Protein AF-A0A1X9SZK1-F1 (afdb_monomer_lite)

Structure (mmCIF, N/CA/C/O backbone):
data_AF-A0A1X9SZK1-F1
#
_entry.id   AF-A0A1X9SZK1-F1
#
loop_
_atom_site.group_PDB
_atom_site.id
_atom_site.type_symbol
_atom_site.label_atom_id
_atom_site.label_alt_id
_atom_site.label_comp_id
_atom_site.label_asym_id
_atom_site.label_entity_id
_atom_site.label_seq_id
_atom_site.pdbx_PDB_ins_code
_atom_site.Cartn_x
_atom_site.Cartn_y
_atom_site.Cartn_z
_atom_site.occupancy
_atom_site.B_iso_or_equiv
_atom_site.auth_seq_id
_atom_site.auth_comp_id
_atom_site.auth_asym_id
_atom_site.auth_atom_id
_atom_site.pdbx_PDB_model_num
ATOM 1 N N . MET A 1 1 ? -26.545 -19.471 -29.085 1.00 49.53 1 MET A N 1
ATOM 2 C CA . MET A 1 1 ? -25.946 -19.569 -27.732 1.00 49.53 1 MET A CA 1
ATOM 3 C C . MET A 1 1 ? -24.424 -19.323 -27.668 1.00 49.53 1 MET A C 1
ATOM 5 O O . MET A 1 1 ? -23.853 -19.519 -26.612 1.00 49.53 1 MET A O 1
ATOM 9 N N . LYS A 1 2 ? -23.737 -18.850 -28.728 1.00 49.62 2 LYS A N 1
ATOM 10 C CA . LYS A 1 2 ? -22.281 -18.552 -28.678 1.00 49.62 2 LYS A CA 1
ATOM 11 C C . LYS A 1 2 ? -21.924 -17.084 -28.369 1.00 49.62 2 LYS A C 1
ATOM 13 O O . LYS A 1 2 ? -20.774 -16.792 -28.081 1.00 49.62 2 LYS A O 1
ATOM 18 N N . LYS A 1 3 ? -22.895 -16.160 -28.419 1.00 50.75 3 LYS A N 1
ATOM 19 C CA . LYS A 1 3 ? -22.648 -14.710 -28.278 1.00 50.75 3 LYS A CA 1
ATOM 20 C C . LYS A 1 3 ? -22.605 -14.203 -26.827 1.00 50.75 3 LYS A C 1
ATOM 22 O O . LYS A 1 3 ? -22.043 -13.149 -26.585 1.00 50.75 3 LYS A O 1
ATOM 27 N N . ILE A 1 4 ? -23.162 -14.951 -25.869 1.00 56.19 4 ILE A N 1
ATOM 28 C CA . ILE A 1 4 ? -23.265 -14.515 -24.461 1.00 56.19 4 ILE A CA 1
ATOM 29 C C . ILE A 1 4 ? -21.925 -14.675 -23.724 1.00 56.19 4 ILE A C 1
ATOM 31 O O . ILE A 1 4 ? -21.585 -13.859 -22.877 1.00 56.19 4 ILE A O 1
ATOM 35 N N . ILE A 1 5 ? -21.119 -15.669 -24.108 1.00 55.72 5 ILE A N 1
ATOM 36 C CA . ILE A 1 5 ? -19.835 -15.973 -23.456 1.00 55.72 5 ILE A CA 1
ATOM 37 C C . ILE A 1 5 ? -18.843 -14.808 -23.606 1.00 55.72 5 ILE A C 1
ATOM 39 O O . ILE A 1 5 ? -18.131 -14.483 -22.662 1.00 55.72 5 ILE A O 1
ATOM 43 N N . PHE A 1 6 ? -18.851 -14.120 -24.752 1.00 52.50 6 PHE A N 1
ATOM 44 C CA . PHE A 1 6 ? -17.986 -12.958 -24.980 1.00 52.50 6 PHE A CA 1
ATOM 45 C C . PHE A 1 6 ? -18.332 -11.756 -24.089 1.00 52.50 6 PHE A C 1
ATOM 47 O O . PHE A 1 6 ? -17.436 -10.996 -23.733 1.00 52.50 6 PHE A O 1
ATOM 54 N N . LEU A 1 7 ? -19.596 -11.598 -23.679 1.00 52.34 7 LEU A N 1
ATOM 55 C CA . LEU A 1 7 ? -19.996 -10.484 -22.814 1.00 52.34 7 LEU A CA 1
ATOM 56 C C . LEU A 1 7 ? -19.483 -10.660 -21.378 1.00 52.34 7 LEU A C 1
ATOM 58 O O . LEU A 1 7 ? -19.063 -9.690 -20.756 1.00 52.34 7 LEU A O 1
ATOM 62 N N . CYS A 1 8 ? -19.468 -11.893 -20.864 1.00 52.22 8 CYS A N 1
ATOM 63 C CA . CYS A 1 8 ? -18.976 -12.168 -19.514 1.00 52.22 8 CYS A CA 1
ATOM 64 C C . CYS A 1 8 ? -17.467 -11.923 -19.385 1.00 52.22 8 CYS A C 1
ATOM 66 O O . CYS A 1 8 ? -17.032 -11.407 -18.363 1.00 52.22 8 CYS A O 1
ATOM 68 N N . VAL A 1 9 ? -16.677 -12.226 -20.421 1.00 54.59 9 VAL A N 1
ATOM 69 C CA . VAL A 1 9 ? -15.221 -11.988 -20.401 1.00 54.59 9 VAL A CA 1
ATOM 70 C C . VAL A 1 9 ? -14.903 -10.487 -20.399 1.00 54.59 9 VAL A C 1
ATOM 72 O O . VAL A 1 9 ? -14.024 -10.054 -19.658 1.00 54.59 9 VAL A O 1
ATOM 75 N N . LEU A 1 10 ? -15.668 -9.680 -21.144 1.00 50.06 10 LEU A N 1
ATOM 76 C CA . LEU A 1 10 ? -15.481 -8.225 -21.202 1.00 50.06 10 LEU A CA 1
ATOM 77 C C . LEU A 1 10 ? -15.773 -7.523 -19.863 1.00 50.06 10 LEU A C 1
ATOM 79 O O . LEU A 1 10 ? -15.055 -6.598 -19.483 1.00 50.06 10 LEU A O 1
ATOM 83 N N . ILE A 1 11 ? -16.782 -7.979 -19.115 1.00 51.69 11 ILE A N 1
ATOM 84 C CA . ILE A 1 11 ? -17.142 -7.390 -17.811 1.00 51.69 11 ILE A CA 1
ATOM 85 C C . ILE A 1 11 ? -16.052 -7.645 -16.757 1.00 51.69 11 ILE A C 1
ATOM 87 O O . ILE A 1 11 ? -15.794 -6.786 -15.915 1.00 51.69 11 ILE A O 1
ATOM 91 N N . VAL A 1 12 ? -15.373 -8.796 -16.813 1.00 49.16 12 VAL A N 1
ATOM 92 C CA . VAL A 1 12 ? -14.271 -9.110 -15.886 1.00 49.16 12 VAL A CA 1
ATOM 93 C C . VAL A 1 12 ? -13.029 -8.268 -16.204 1.00 49.16 12 VAL A C 1
ATOM 95 O O . VAL A 1 12 ? -12.351 -7.826 -15.281 1.00 49.16 12 VAL A O 1
ATOM 98 N N . SER A 1 13 ? -12.769 -7.955 -17.481 1.00 48.78 13 SER A N 1
ATOM 99 C CA . SER A 1 13 ? -11.656 -7.073 -17.874 1.00 48.78 13 SER A CA 1
ATOM 100 C C . SER A 1 13 ? -11.885 -5.587 -17.566 1.00 48.78 13 SER A C 1
ATOM 102 O O . SER A 1 13 ? -10.919 -4.876 -17.312 1.00 48.78 13 SER A O 1
ATOM 104 N N . LEU A 1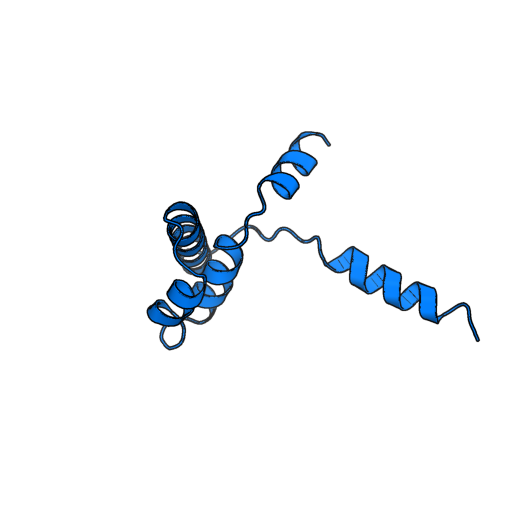 14 ? -13.135 -5.106 -17.549 1.00 46.50 14 LEU A N 1
ATOM 105 C CA . LEU A 1 14 ? -13.439 -3.697 -17.245 1.00 46.50 14 LEU A CA 1
ATOM 106 C C . LEU A 1 14 ? -13.415 -3.366 -15.743 1.00 46.50 14 LEU A C 1
ATOM 108 O O . LEU A 1 14 ? -13.225 -2.210 -15.381 1.00 46.50 14 LEU A O 1
ATOM 112 N N . ASN A 1 15 ? -13.566 -4.363 -14.866 1.00 44.47 15 ASN A N 1
ATOM 113 C CA . ASN A 1 15 ? -13.537 -4.162 -13.411 1.00 44.47 15 ASN A CA 1
ATOM 114 C C . ASN A 1 15 ? -12.127 -4.232 -12.797 1.00 44.47 15 ASN A C 1
ATOM 116 O O . ASN A 1 15 ? -11.974 -4.007 -11.599 1.00 44.47 15 ASN A O 1
ATOM 120 N N . ALA A 1 16 ? -11.090 -4.520 -13.589 1.00 48.34 16 ALA A N 1
ATOM 121 C CA . ALA A 1 16 ? -9.715 -4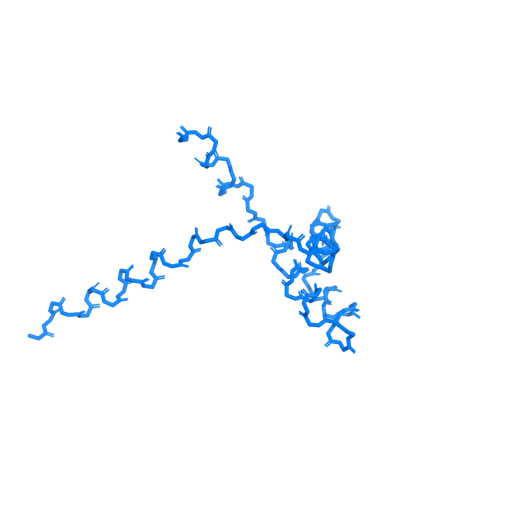.646 -13.095 1.00 48.34 16 ALA A CA 1
ATOM 122 C C . ALA A 1 16 ? -9.008 -3.296 -12.845 1.00 48.34 16 ALA A C 1
ATOM 124 O O . ALA A 1 16 ? -7.879 -3.278 -12.365 1.00 48.34 16 ALA A O 1
ATOM 125 N N . LEU A 1 17 ? -9.656 -2.168 -13.155 1.00 50.25 17 LEU A N 1
ATOM 126 C CA . LEU A 1 17 ? -9.004 -0.858 -13.273 1.00 50.25 17 LEU A CA 1
ATOM 127 C C . LEU A 1 17 ? -9.579 0.209 -12.333 1.00 50.25 17 LEU A C 1
ATOM 129 O O . LEU A 1 17 ? -9.579 1.398 -12.643 1.00 50.25 17 LEU A O 1
ATOM 133 N N . ILE A 1 18 ? -10.053 -0.196 -11.154 1.00 56.34 18 ILE A N 1
ATOM 134 C CA . ILE A 1 18 ? -10.356 0.767 -10.092 1.00 56.34 18 ILE A CA 1
ATOM 135 C C . ILE A 1 18 ? -9.089 0.954 -9.253 1.00 56.34 18 ILE A C 1
ATOM 137 O O . ILE A 1 18 ? -8.764 0.159 -8.373 1.00 56.34 18 ILE A O 1
ATOM 141 N N . LEU A 1 19 ? -8.345 2.018 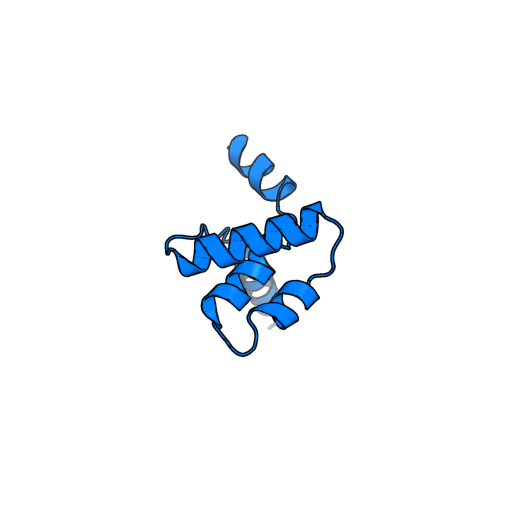-9.559 1.00 62.19 19 LEU A N 1
ATOM 142 C CA . LEU A 1 19 ? -7.292 2.531 -8.688 1.00 62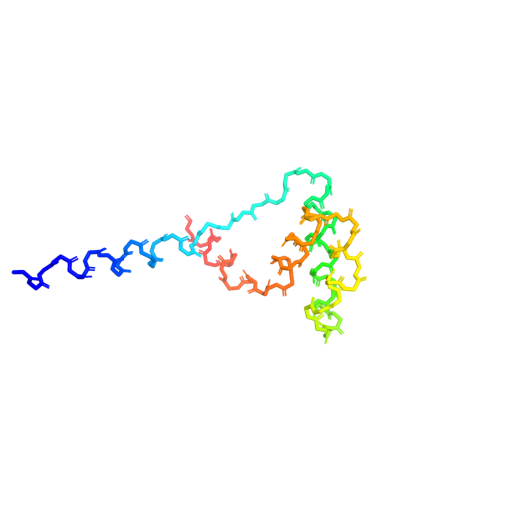.19 19 LEU A CA 1
ATOM 143 C C . LEU A 1 19 ? -7.949 3.122 -7.436 1.00 62.19 19 LEU A C 1
ATOM 145 O O . LEU A 1 19 ? -8.463 4.240 -7.460 1.00 62.19 19 LEU A O 1
ATOM 149 N N . TYR A 1 20 ? -7.951 2.364 -6.344 1.00 73.75 20 TYR A N 1
ATOM 150 C CA . TYR A 1 20 ? -8.418 2.852 -5.053 1.00 73.75 20 TYR A CA 1
ATOM 151 C C . TYR A 1 20 ? -7.334 3.714 -4.396 1.00 73.75 20 TYR A C 1
ATOM 153 O O . TYR A 1 20 ? -6.182 3.297 -4.273 1.00 73.75 20 TYR A O 1
ATOM 161 N N . GLU A 1 21 ? -7.708 4.916 -3.956 1.00 82.38 21 GLU A N 1
ATOM 162 C CA . GLU A 1 21 ? -6.859 5.777 -3.129 1.00 82.38 21 GLU A CA 1
ATOM 163 C C . GLU A 1 21 ? -7.131 5.530 -1.636 1.00 82.38 21 GLU A C 1
ATOM 165 O O . GLU A 1 21 ? -8.300 5.439 -1.244 1.00 82.38 21 GLU A O 1
ATOM 170 N N . PRO A 1 22 ? -6.092 5.459 -0.781 1.00 88.44 22 PRO A N 1
ATOM 171 C CA . PRO A 1 22 ? -6.269 5.229 0.647 1.00 88.44 22 PRO A CA 1
ATOM 172 C C . PRO A 1 22 ? -6.866 6.469 1.330 1.00 88.44 22 PRO A C 1
ATOM 174 O O . PRO A 1 22 ? -6.274 7.555 1.328 1.00 88.44 22 PRO A O 1
ATOM 177 N N . LYS A 1 23 ? -8.033 6.316 1.960 1.00 90.56 23 LYS A N 1
ATOM 178 C CA . LYS A 1 23 ? -8.784 7.410 2.597 1.00 90.56 23 LYS A CA 1
ATOM 179 C C . LYS A 1 23 ? -8.539 7.479 4.101 1.00 90.56 23 LYS A C 1
ATOM 181 O O . LYS A 1 23 ? -8.266 8.568 4.620 1.00 90.56 23 LYS A O 1
ATOM 186 N N . THR A 1 24 ? -8.602 6.338 4.787 1.00 94.25 24 THR A N 1
ATOM 187 C CA . THR A 1 24 ? -8.443 6.263 6.249 1.00 94.25 24 THR A CA 1
ATOM 188 C C . THR A 1 24 ? -6.968 6.252 6.660 1.00 94.25 24 THR A C 1
ATOM 190 O O . THR A 1 24 ? -6.061 6.174 5.823 1.00 94.25 24 THR A O 1
ATOM 193 N N . LYS A 1 25 ? -6.703 6.392 7.963 1.00 95.44 25 LYS A N 1
ATOM 194 C CA . LYS A 1 25 ? -5.336 6.386 8.498 1.00 95.44 25 LYS A CA 1
ATOM 195 C C . LYS A 1 25 ? -4.702 5.005 8.327 1.00 95.44 25 LYS A C 1
ATOM 197 O O . LYS A 1 25 ? -3.544 4.912 7.930 1.00 95.44 25 LYS A O 1
ATOM 202 N N . GLU A 1 26 ? -5.481 3.966 8.576 1.00 94.25 26 GLU A N 1
ATOM 203 C CA . GLU A 1 26 ? -5.128 2.554 8.505 1.00 94.25 26 GLU A CA 1
ATOM 204 C C . GLU A 1 26 ? -4.743 2.186 7.070 1.00 94.25 26 GLU A C 1
ATOM 206 O O . GLU A 1 26 ? -3.642 1.691 6.827 1.00 94.25 26 GLU A O 1
ATOM 211 N N . GLN A 1 27 ? -5.574 2.578 6.101 1.00 94.25 27 GLN A N 1
ATOM 212 C CA . GLN A 1 27 ? -5.307 2.385 4.675 1.00 94.25 27 GLN A CA 1
ATOM 213 C C . GLN A 1 27 ? -4.013 3.079 4.237 1.00 94.25 27 GLN A C 1
ATOM 215 O O . GLN A 1 27 ? -3.171 2.483 3.567 1.00 94.25 27 GLN A O 1
ATOM 220 N N . LYS A 1 28 ? -3.813 4.342 4.644 1.00 95.00 28 LYS A N 1
ATOM 221 C CA . LYS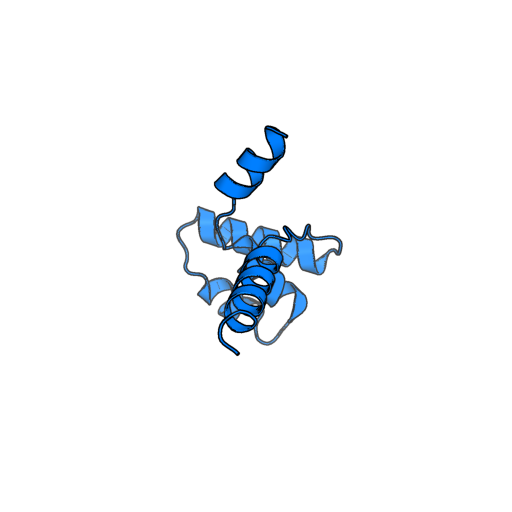 A 1 28 ? -2.598 5.108 4.310 1.00 95.00 28 LYS A CA 1
ATOM 222 C C . LYS A 1 28 ? -1.345 4.478 4.911 1.00 95.00 28 LYS A C 1
ATOM 224 O O . LYS A 1 28 ? -0.293 4.485 4.274 1.00 95.00 28 LYS A O 1
ATOM 229 N N . GLU A 1 29 ? -1.443 3.964 6.132 1.00 96.38 29 GLU A N 1
ATOM 230 C CA . GLU A 1 29 ? -0.334 3.314 6.826 1.00 96.38 29 GLU A CA 1
ATOM 231 C C . GLU A 1 29 ? 0.040 1.984 6.164 1.00 96.38 29 GLU A C 1
ATOM 233 O O . GLU A 1 29 ? 1.217 1.773 5.864 1.00 96.38 29 GLU A O 1
ATOM 238 N N . GLY A 1 30 ? -0.954 1.136 5.876 1.00 95.94 30 GLY A N 1
ATOM 239 C CA . GLY A 1 30 ? -0.767 -0.104 5.127 1.00 95.94 30 GLY A CA 1
ATOM 240 C C . GLY A 1 30 ? -0.114 0.175 3.776 1.00 95.94 30 GLY A C 1
ATOM 241 O O . GLY A 1 30 ? 0.993 -0.299 3.517 1.00 95.94 30 GLY A O 1
ATOM 242 N N . TYR A 1 31 ? -0.729 1.047 2.973 1.00 95.12 31 TYR A N 1
ATOM 243 C CA . TYR A 1 31 ? -0.258 1.415 1.636 1.00 95.12 31 TYR A CA 1
ATOM 244 C C . TYR A 1 31 ? 1.198 1.889 1.619 1.00 95.12 31 TYR A C 1
ATOM 246 O O . TYR A 1 31 ? 2.013 1.372 0.854 1.00 95.12 31 TYR A O 1
ATOM 254 N N . ARG A 1 32 ? 1.566 2.819 2.510 1.00 95.44 32 ARG A N 1
ATOM 255 C CA . ARG A 1 32 ? 2.948 3.319 2.611 1.00 95.44 32 ARG A CA 1
ATOM 256 C C . ARG A 1 32 ? 3.935 2.234 3.020 1.00 95.44 32 ARG A C 1
ATOM 258 O O . ARG A 1 32 ? 5.063 2.224 2.523 1.00 95.44 32 ARG A O 1
ATOM 265 N N . TYR A 1 33 ? 3.545 1.339 3.925 1.00 96.62 33 TYR A N 1
ATOM 266 C CA . TYR A 1 33 ? 4.411 0.237 4.328 1.00 96.62 33 TYR A CA 1
ATOM 267 C C . TYR A 1 33 ? 4.653 -0.719 3.154 1.00 96.62 33 TYR A C 1
ATOM 269 O O . TYR A 1 33 ? 5.808 -1.033 2.872 1.00 96.62 33 TYR A O 1
ATOM 277 N N . GLY A 1 34 ? 3.605 -1.080 2.408 1.00 96.31 34 GLY A N 1
ATOM 278 C CA . GLY A 1 34 ? 3.709 -1.875 1.181 1.00 96.31 34 GLY A CA 1
ATOM 279 C C . GLY A 1 34 ? 4.639 -1.250 0.141 1.00 96.31 34 GLY A C 1
ATOM 280 O O . GLY A 1 34 ? 5.577 -1.902 -0.323 1.00 96.31 34 GLY A O 1
ATOM 281 N N . GLN A 1 35 ? 4.456 0.045 -0.142 1.00 94.94 35 GLN A N 1
ATOM 282 C CA . GLN A 1 35 ? 5.329 0.800 -1.048 1.00 94.94 35 GLN A CA 1
ATOM 283 C C . GLN A 1 35 ? 6.786 0.784 -0.581 1.00 94.94 35 GLN A C 1
ATOM 285 O O . GLN A 1 35 ? 7.696 0.612 -1.389 1.00 94.94 35 GLN A O 1
ATOM 290 N N . THR A 1 36 ? 7.013 0.942 0.724 1.00 96.00 36 THR A N 1
ATOM 291 C CA . THR A 1 36 ? 8.358 0.913 1.309 1.00 96.00 36 THR A CA 1
ATOM 292 C C . THR A 1 36 ? 9.004 -0.456 1.136 1.00 96.00 36 THR A C 1
ATOM 294 O O . THR A 1 36 ? 10.140 -0.530 0.681 1.00 96.00 36 THR A O 1
ATOM 297 N N . MET A 1 37 ? 8.285 -1.541 1.435 1.00 96.62 37 MET A N 1
ATOM 298 C CA . MET A 1 37 ? 8.804 -2.900 1.253 1.00 96.62 37 MET A CA 1
ATOM 299 C C . MET A 1 37 ? 9.181 -3.159 -0.208 1.00 96.62 37 MET A C 1
ATOM 301 O O . MET A 1 37 ? 10.274 -3.653 -0.474 1.00 96.62 37 MET A O 1
ATOM 305 N N . ARG A 1 38 ? 8.337 -2.736 -1.155 1.00 94.69 38 ARG A N 1
ATOM 306 C CA . ARG A 1 38 ? 8.633 -2.817 -2.591 1.00 94.69 38 ARG A CA 1
ATOM 307 C C . ARG A 1 38 ? 9.899 -2.042 -2.964 1.00 94.69 38 ARG A C 1
ATOM 309 O O . ARG A 1 38 ? 10.774 -2.599 -3.617 1.00 94.69 38 ARG A O 1
ATOM 316 N N . MET A 1 39 ? 10.021 -0.782 -2.531 1.00 93.00 39 MET A N 1
ATOM 317 C CA . MET A 1 39 ? 11.198 0.059 -2.811 1.00 93.00 39 MET A CA 1
ATOM 318 C C . MET A 1 39 ? 12.493 -0.519 -2.230 1.00 93.00 39 MET A C 1
ATOM 320 O O . MET A 1 39 ? 13.562 -0.324 -2.799 1.00 93.00 39 MET A O 1
ATOM 324 N N . LEU A 1 40 ? 12.398 -1.246 -1.117 1.00 94.81 40 LEU A N 1
ATOM 325 C CA . LEU A 1 40 ? 13.524 -1.946 -0.500 1.00 94.81 40 LEU A CA 1
ATOM 326 C C . LEU A 1 40 ? 13.833 -3.305 -1.158 1.00 94.81 40 LEU A C 1
ATOM 328 O O . LEU A 1 40 ? 14.746 -3.993 -0.710 1.00 94.81 40 LEU A O 1
ATOM 332 N N . GLY A 1 41 ? 13.084 -3.720 -2.186 1.00 93.44 41 GLY A N 1
ATOM 333 C CA . GLY A 1 41 ? 13.228 -5.034 -2.824 1.00 93.44 41 GLY A CA 1
ATOM 334 C C . GLY A 1 41 ? 12.738 -6.201 -1.959 1.00 93.44 41 GLY A C 1
ATOM 335 O O . GLY A 1 41 ? 13.052 -7.357 -2.237 1.00 93.44 41 GLY A O 1
ATOM 336 N N . MET A 1 42 ? 11.978 -5.912 -0.902 1.00 95.75 42 MET A N 1
ATOM 337 C CA . MET A 1 42 ? 11.439 -6.914 0.011 1.00 95.75 42 MET A CA 1
ATOM 338 C C . MET A 1 42 ? 10.175 -7.553 -0.571 1.00 95.75 42 MET A C 1
ATOM 340 O O . MET A 1 42 ? 9.398 -6.918 -1.289 1.00 95.75 42 MET A O 1
ATOM 344 N N . GLY A 1 43 ? 9.948 -8.824 -0.239 1.00 93.44 43 GLY A N 1
ATOM 345 C CA . GLY A 1 43 ? 8.790 -9.568 -0.729 1.00 93.44 43 GLY A CA 1
ATOM 346 C C . GLY A 1 43 ? 7.470 -9.127 -0.091 1.00 93.44 43 GLY A C 1
ATOM 347 O O . GLY A 1 43 ? 7.433 -8.664 1.047 1.00 93.44 43 GLY A O 1
ATOM 348 N N . LYS A 1 44 ? 6.363 -9.353 -0.808 1.00 93.56 44 LYS A N 1
ATOM 349 C CA . LYS A 1 44 ? 4.991 -9.058 -0.352 1.00 93.56 44 LYS A CA 1
ATOM 350 C C . LYS A 1 44 ? 4.645 -9.693 1.007 1.00 93.56 44 LYS A C 1
ATOM 352 O O . LYS A 1 44 ? 3.873 -9.127 1.772 1.00 93.56 44 LYS A O 1
ATOM 357 N N . TRP A 1 45 ? 5.257 -10.834 1.335 1.00 94.88 45 TRP A N 1
ATOM 358 C CA . TRP A 1 45 ? 5.080 -11.555 2.605 1.00 94.88 45 TRP A CA 1
ATOM 359 C C . TRP A 1 45 ? 5.451 -10.729 3.852 1.00 94.88 45 TRP A C 1
ATOM 361 O O . TRP A 1 45 ? 5.053 -11.073 4.964 1.00 94.88 45 TRP A O 1
ATOM 371 N N . GLU A 1 46 ? 6.163 -9.612 3.693 1.00 96.44 46 GLU A N 1
ATOM 372 C CA . GLU A 1 46 ? 6.392 -8.645 4.769 1.00 96.44 46 GLU A CA 1
ATOM 373 C C . GLU A 1 46 ? 5.093 -8.001 5.284 1.00 96.44 46 GLU A C 1
ATOM 375 O O . GLU A 1 46 ? 4.969 -7.722 6.480 1.00 96.44 46 GLU A O 1
ATOM 380 N N . CYS A 1 47 ? 4.090 -7.829 4.415 1.00 95.75 47 CYS A N 1
ATOM 381 C CA . CYS A 1 47 ? 2.749 -7.400 4.813 1.00 95.75 47 CYS A CA 1
ATOM 382 C C . CYS A 1 47 ? 2.100 -8.419 5.757 1.00 95.75 47 CYS A C 1
ATOM 384 O O . CYS A 1 47 ? 1.602 -8.044 6.819 1.00 95.75 47 CYS A O 1
ATOM 386 N N . ASP A 1 48 ? 2.175 -9.706 5.407 1.00 95.62 48 ASP A N 1
ATOM 387 C CA . ASP A 1 48 ? 1.656 -10.802 6.227 1.00 95.62 48 ASP A CA 1
ATOM 388 C C . ASP A 1 48 ? 2.342 -10.846 7.592 1.00 95.62 48 ASP A C 1
ATOM 390 O O . ASP A 1 48 ? 1.678 -10.910 8.629 1.00 95.62 48 ASP A O 1
ATOM 394 N N . ARG A 1 49 ? 3.679 -10.761 7.603 1.00 95.31 49 ARG A N 1
ATOM 395 C CA . ARG A 1 49 ? 4.472 -10.769 8.838 1.00 95.31 49 ARG A CA 1
ATOM 396 C C . ARG A 1 49 ? 4.047 -9.654 9.792 1.00 95.31 49 ARG A C 1
ATOM 398 O O . ARG A 1 49 ? 4.069 -9.856 11.004 1.00 95.31 49 ARG A O 1
ATOM 405 N N . LYS A 1 50 ? 3.678 -8.488 9.256 1.00 94.25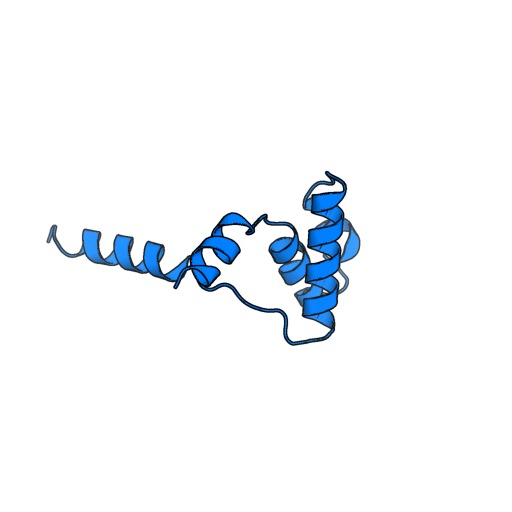 50 LYS A N 1
ATOM 406 C CA . LYS A 1 50 ? 3.346 -7.312 10.059 1.00 94.25 50 LYS A CA 1
ATOM 407 C C . LYS A 1 50 ? 1.872 -7.217 10.444 1.00 94.25 50 LYS A C 1
ATOM 409 O O . LYS A 1 50 ? 1.592 -6.812 11.566 1.00 94.25 50 LYS A O 1
ATOM 414 N N . PHE A 1 51 ? 0.942 -7.536 9.546 1.00 95.44 51 PHE A N 1
ATOM 415 C CA . PHE A 1 51 ? -0.465 -7.146 9.710 1.00 95.44 51 PHE A CA 1
ATOM 416 C C . PHE A 1 51 ? -1.459 -8.308 9.775 1.00 95.44 51 PHE A C 1
ATOM 418 O O . PHE A 1 51 ? -2.557 -8.104 10.290 1.00 95.44 51 PHE A O 1
ATOM 425 N N . LYS A 1 52 ? -1.090 -9.524 9.345 1.00 91.75 52 LYS A N 1
ATOM 426 C CA . LYS A 1 52 ? -2.024 -10.655 9.157 1.00 91.75 52 LYS A CA 1
ATOM 427 C C . LYS A 1 52 ? -2.917 -10.973 10.355 1.00 91.75 52 LYS A C 1
ATOM 429 O O . LYS A 1 52 ? -4.075 -11.325 10.174 1.00 91.75 52 LYS A O 1
ATOM 434 N N . ASN A 1 53 ? -2.382 -10.828 11.565 1.00 93.25 53 ASN A N 1
ATOM 435 C CA . ASN A 1 53 ? -3.093 -11.117 12.814 1.00 93.25 53 ASN A CA 1
ATOM 436 C C . ASN A 1 53 ? -3.351 -9.861 13.664 1.00 93.25 53 ASN A C 1
ATOM 438 O O . ASN A 1 53 ? -3.649 -9.983 14.849 1.00 93.25 53 ASN A O 1
ATOM 442 N N . ILE A 1 54 ? -3.171 -8.666 13.094 1.00 91.31 54 ILE A N 1
ATOM 443 C CA . ILE A 1 54 ? -3.289 -7.389 13.814 1.00 91.31 54 ILE A CA 1
ATOM 444 C C . ILE A 1 54 ? -4.420 -6.552 13.229 1.00 91.31 54 ILE A C 1
ATOM 446 O O . ILE A 1 54 ? -5.296 -6.109 13.964 1.00 91.31 54 ILE A O 1
ATOM 450 N N . ASP A 1 55 ? -4.384 -6.315 11.919 1.00 94.31 55 ASP A N 1
ATOM 451 C CA . ASP A 1 55 ? -5.260 -5.353 11.258 1.00 94.31 55 ASP A CA 1
ATOM 452 C C . ASP A 1 55 ? -5.431 -5.747 9.786 1.00 94.31 55 ASP A C 1
ATOM 454 O O . ASP A 1 55 ? -4.507 -5.629 8.975 1.00 94.31 55 ASP A O 1
ATOM 458 N N . SER A 1 56 ? -6.620 -6.250 9.452 1.00 92.12 56 SER A N 1
ATOM 459 C CA . SER A 1 56 ? -6.949 -6.716 8.104 1.00 92.12 56 SER A CA 1
ATOM 460 C C . SER A 1 56 ? -7.012 -5.581 7.082 1.00 92.12 56 SER A C 1
ATOM 462 O O . SER A 1 56 ? -6.687 -5.809 5.920 1.00 92.12 56 SER A O 1
ATOM 464 N N . GLU A 1 57 ? -7.383 -4.364 7.495 1.00 93.19 57 GLU A N 1
ATOM 465 C CA . GLU A 1 57 ? -7.432 -3.207 6.594 1.00 93.19 57 GLU A CA 1
ATOM 466 C C . GLU A 1 57 ? -6.011 -2.751 6.241 1.00 93.19 57 GLU A C 1
ATOM 468 O O . GLU A 1 57 ? -5.691 -2.523 5.072 1.00 93.19 57 GLU A O 1
ATOM 473 N N . LYS A 1 58 ? -5.104 -2.711 7.226 1.00 95.88 58 LYS A N 1
ATOM 474 C CA . LYS A 1 58 ? -3.679 -2.458 6.959 1.00 95.88 58 LYS A CA 1
ATOM 475 C C . LYS A 1 58 ? -3.044 -3.547 6.107 1.00 95.88 58 LYS A C 1
ATOM 477 O O . LYS A 1 58 ? -2.192 -3.223 5.280 1.00 95.88 58 LYS A O 1
ATOM 482 N N . LEU A 1 59 ? -3.430 -4.810 6.303 1.00 96.44 59 LEU A N 1
ATOM 483 C CA . LEU A 1 59 ? -2.941 -5.921 5.490 1.00 96.44 59 LEU A CA 1
ATOM 484 C C . LEU A 1 59 ? -3.325 -5.726 4.021 1.00 96.44 59 LEU A C 1
ATOM 486 O O . LEU A 1 59 ? -2.436 -5.681 3.174 1.00 96.44 59 LEU A O 1
ATOM 490 N N . GLU A 1 60 ? -4.614 -5.540 3.734 1.00 94.81 60 GLU A N 1
ATOM 491 C CA . GLU A 1 60 ? -5.124 -5.339 2.373 1.00 94.81 60 GLU A CA 1
ATOM 492 C C . GLU A 1 60 ? -4.411 -4.176 1.675 1.00 94.81 60 GLU A C 1
ATOM 494 O O . GLU A 1 60 ? -3.895 -4.312 0.564 1.00 94.81 60 GLU A O 1
ATOM 499 N N . TRP A 1 61 ? -4.301 -3.037 2.358 1.00 95.38 61 TRP A N 1
ATOM 500 C CA . TRP A 1 61 ? -3.680 -1.857 1.771 1.00 95.38 61 TRP A CA 1
ATOM 501 C C . TRP A 1 61 ? -2.164 -1.956 1.661 1.00 95.38 61 TRP A C 1
ATOM 503 O O . TRP A 1 61 ? -1.591 -1.383 0.735 1.00 95.38 61 TRP A O 1
ATOM 513 N N . CYS A 1 62 ? -1.507 -2.704 2.545 1.00 96.12 62 CYS A N 1
ATOM 514 C CA . CYS A 1 62 ? -0.098 -3.045 2.387 1.00 96.12 62 CYS A CA 1
ATOM 515 C C . CYS A 1 62 ? 0.139 -3.861 1.129 1.00 96.12 62 CYS A C 1
ATOM 517 O O . CYS A 1 62 ? 1.004 -3.521 0.323 1.00 96.12 62 CYS A O 1
ATOM 519 N N . GLU A 1 63 ? -0.659 -4.904 0.931 1.00 94.88 63 GLU A N 1
ATOM 520 C CA . GLU A 1 63 ? -0.577 -5.723 -0.265 1.00 94.88 63 GLU A CA 1
ATOM 521 C C . GLU A 1 63 ? -0.839 -4.907 -1.528 1.00 94.88 63 GLU A C 1
ATOM 523 O O . GLU A 1 63 ? -0.109 -5.046 -2.509 1.00 94.88 63 GLU A O 1
ATOM 528 N N . TYR A 1 64 ? -1.834 -4.022 -1.478 1.00 92.56 64 TYR A N 1
ATOM 529 C CA . TYR A 1 64 ? -2.172 -3.124 -2.571 1.00 92.56 64 TYR A CA 1
ATOM 530 C C . TYR A 1 64 ? -1.039 -2.131 -2.883 1.00 92.56 64 TYR A C 1
ATOM 532 O O . TYR A 1 64 ? -0.696 -1.939 -4.046 1.00 92.56 64 TYR A O 1
ATOM 540 N N . GLY A 1 65 ? -0.418 -1.532 -1.861 1.00 91.81 65 GLY A N 1
ATOM 541 C CA . GLY A 1 65 ? 0.703 -0.597 -2.023 1.00 91.81 65 GLY A CA 1
ATOM 542 C C . GLY A 1 65 ? 2.030 -1.249 -2.408 1.00 91.81 65 GLY A C 1
ATOM 543 O O . GLY A 1 65 ? 2.928 -0.566 -2.899 1.00 91.81 65 GLY A O 1
ATOM 544 N N . TRP A 1 66 ? 2.169 -2.560 -2.197 1.00 94.56 66 TRP A N 1
ATOM 545 C CA . TRP A 1 66 ? 3.330 -3.327 -2.646 1.00 94.56 66 TRP A CA 1
ATOM 546 C C . TRP A 1 66 ? 3.318 -3.589 -4.159 1.00 94.56 66 TRP A C 1
ATOM 548 O O . TRP A 1 66 ? 4.373 -3.799 -4.750 1.00 94.56 66 TRP A O 1
ATOM 558 N N . VAL A 1 67 ? 2.152 -3.571 -4.806 1.00 90.50 67 VAL A N 1
ATOM 559 C CA . VAL A 1 67 ? 2.054 -3.721 -6.264 1.00 90.50 67 VAL A CA 1
ATOM 560 C C . VAL A 1 67 ? 2.547 -2.441 -6.943 1.00 90.50 67 VAL A C 1
ATOM 562 O O . VAL A 1 67 ? 2.162 -1.337 -6.558 1.00 90.50 67 VAL A O 1
ATOM 565 N N . ASP A 1 68 ? 3.410 -2.576 -7.954 1.00 81.25 68 ASP A N 1
ATOM 566 C CA . ASP A 1 68 ? 3.807 -1.433 -8.776 1.00 81.25 68 ASP A CA 1
ATOM 567 C C . ASP A 1 68 ? 2.663 -1.037 -9.710 1.00 81.25 68 ASP A C 1
ATOM 569 O O . ASP A 1 68 ? 2.186 -1.850 -10.496 1.00 81.25 68 ASP A O 1
ATOM 573 N N . LYS A 1 69 ? 2.232 0.217 -9.600 1.00 74.88 69 LYS A N 1
ATOM 574 C CA . LYS A 1 69 ? 1.171 0.821 -10.411 1.00 74.88 69 LYS A CA 1
ATOM 575 C C . LYS A 1 69 ? 1.644 2.103 -11.098 1.00 74.88 69 LYS A C 1
ATOM 577 O O . LYS A 1 69 ? 0.831 2.943 -11.468 1.00 74.88 69 LYS A O 1
ATOM 582 N N . SER A 1 70 ? 2.960 2.302 -11.209 1.00 71.06 70 SER A N 1
ATOM 583 C CA . SER A 1 70 ? 3.555 3.500 -11.820 1.00 71.06 70 SER A CA 1
ATOM 584 C C . SER A 1 70 ? 3.076 3.709 -13.258 1.00 71.06 70 SER A C 1
ATOM 586 O O . SER A 1 70 ? 2.604 4.796 -13.578 1.00 71.06 70 SER A O 1
ATOM 588 N N . GLU A 1 71 ? 3.071 2.650 -14.070 1.00 63.09 71 GLU A N 1
ATOM 589 C CA . GLU A 1 71 ? 2.558 2.685 -15.447 1.00 63.09 71 GLU A CA 1
ATOM 590 C C . GLU A 1 71 ? 1.065 3.071 -15.509 1.00 63.09 71 GLU A C 1
ATOM 592 O O . GLU A 1 71 ? 0.652 3.854 -16.363 1.00 63.09 71 GLU A O 1
ATOM 597 N N . GLU A 1 72 ? 0.255 2.588 -14.562 1.00 67.00 72 GLU A N 1
ATOM 598 C CA . GLU A 1 72 ? -1.186 2.879 -14.478 1.00 67.00 72 GLU A CA 1
ATOM 599 C C . GLU A 1 72 ? -1.461 4.332 -14.048 1.00 67.00 72 GLU A C 1
ATOM 601 O O . GLU A 1 72 ? -2.407 4.970 -14.518 1.00 67.00 72 GLU A O 1
ATOM 606 N N . ILE A 1 73 ? -0.631 4.870 -13.150 1.00 63.59 73 ILE A N 1
ATOM 607 C CA . ILE A 1 73 ? -0.704 6.265 -12.699 1.00 63.59 73 ILE A CA 1
ATOM 608 C C . ILE A 1 73 ? -0.295 7.212 -13.827 1.00 63.59 73 ILE A C 1
ATOM 610 O O . ILE A 1 73 ? -0.928 8.254 -14.005 1.00 63.59 73 ILE A O 1
ATOM 614 N N . ASP A 1 74 ? 0.747 6.871 -14.581 1.00 60.94 74 ASP A N 1
ATOM 615 C CA . ASP A 1 74 ? 1.238 7.715 -15.668 1.00 60.94 74 ASP A CA 1
ATOM 616 C C . ASP A 1 74 ? 0.271 7.739 -16.859 1.00 60.94 74 ASP A C 1
ATOM 618 O O . ASP A 1 74 ? 0.061 8.807 -17.435 1.00 60.94 74 ASP A O 1
ATOM 622 N N . ALA A 1 75 ? -0.426 6.633 -17.144 1.00 62.97 75 ALA A N 1
ATOM 623 C CA . ALA A 1 75 ? -1.505 6.604 -18.133 1.00 62.97 75 ALA A CA 1
ATOM 624 C C . ALA A 1 75 ? -2.651 7.586 -17.803 1.00 62.97 75 ALA A C 1
ATOM 626 O O . ALA A 1 75 ? -3.165 8.246 -18.700 1.00 62.97 75 ALA A O 1
ATOM 627 N N . ARG A 1 76 ? -3.016 7.755 -16.522 1.00 61.59 76 ARG A N 1
ATOM 628 C CA . ARG A 1 76 ? -4.083 8.689 -16.096 1.00 61.59 76 ARG A CA 1
ATOM 629 C C . ARG A 1 76 ? -3.688 10.166 -16.091 1.00 61.59 76 ARG A C 1
ATOM 631 O O . ARG A 1 76 ? -4.572 11.001 -15.964 1.00 61.59 76 ARG A O 1
ATOM 638 N N . LYS A 1 77 ? -2.397 10.509 -16.153 1.00 62.12 77 LYS A N 1
ATOM 639 C CA . LYS A 1 77 ? -1.951 11.917 -16.236 1.00 62.12 77 LYS A CA 1
ATOM 640 C C . LYS A 1 77 ? -2.010 12.475 -17.661 1.00 62.12 77 LYS A C 1
ATOM 642 O O . LYS A 1 77 ? -1.828 13.677 -17.836 1.00 62.12 77 LYS A O 1
ATOM 647 N N . LEU A 1 78 ? -2.150 11.598 -18.654 1.00 58.47 78 LEU A N 1
ATOM 648 C CA . LEU A 1 78 ? -2.173 11.949 -20.073 1.00 58.47 78 LEU A CA 1
ATOM 649 C C . LEU A 1 78 ? -3.598 12.162 -20.616 1.00 58.47 78 LEU A C 1
ATOM 651 O O . LEU A 1 78 ? -3.724 12.749 -21.690 1.00 58.47 78 LEU A O 1
ATOM 655 N N . ASP A 1 79 ? -4.622 11.728 -19.873 1.00 48.16 79 ASP A N 1
ATOM 656 C CA . ASP A 1 79 ? -6.052 12.025 -20.083 1.00 48.16 79 ASP A CA 1
ATOM 657 C C . ASP A 1 79 ? -6.490 13.266 -19.283 1.00 48.16 79 ASP A C 1
ATOM 659 O O . ASP A 1 79 ? -7.338 14.035 -19.795 1.00 48.16 79 ASP A O 1
#

pLDDT: mean 79.16, std 19.1, range [44.47, 96.62]

Secondary structure (DSSP, 8-state):
--SHHHHHHHHHHHGGG--PPP-SHHHHHHHHHHHHHHHTT--THHHHHHHTTT-HHHHHHHHHHHS--HHHHHHHT--

Sequence (79 aa):
MKKIIFLCVLIVSLNALILYEPKTKEQKEGYRYGQTMRMLGMGKWECDRKFKNIDSEKLEWCEYGWVDKSEEIDARKLD

Foldseek 3Di:
DPPVVVVVVVVVVVVPQPPDDQDDPLLVQLLVLLLVCLVVVHDLCVLCVPPVPPHPNSSVSSSVNVDDCVVVVVVVVVD

Organism: NCBI:txid1660076

Radius of gyration: 16.15 Å; chains: 1; bounding box: 40×32×42 Å